Protein AF-A0A059LGY0-F1 (afdb_monomer)

Secondary structure (DSSP, 8-state):
-----------------------TT-TT--EEEEPPPTTT--HHHHHHSGGGEEE------HHHHHHHTT--TT-EETTTTEEEEEEEEE-GGGT-TTSTT--TT--SSS---EEEEEEE----SS---HHHHTT-GGGTT-HHHH-TT-SEEEE-HHHHHHHIIIII-GGG-

pLDDT: mean 79.3, std 21.06, range [26.73, 98.38]

Mean predicted aligned error: 10.21 Å

Radius of gyration: 19.56 Å; Cα contacts (8 Å, |Δi|>4): 256; chains: 1; bounding box: 70×34×47 Å

Nearest PDB structures (foldseek):
  2ar1-assembly1_A  TM=9.463E-01  e=4.261E-16  Leishmania major
  3eop-assembly2_B  TM=9.502E-01  e=4.353E-14  Homo sapiens
  3eop-assembly1_A  TM=9.522E-01  e=1.632E-13  Homo sapiens
  2g2x-assembly3_C  TM=9.251E-01  e=1.253E-13  Pseudomonas putida KT2440
  2eve-assembly1_A  TM=9.424E-01  e=3.377E-13  Pseudomonas syringae pv. tomato str. DC3000

Structure (mmCIF, N/CA/C/O backbone):
data_AF-A0A059LGY0-F1
#
_entry.id   AF-A0A059LGY0-F1
#
loop_
_atom_site.group_PDB
_atom_site.id
_atom_site.type_symbol
_atom_site.label_atom_id
_atom_site.label_alt_id
_atom_site.label_comp_id
_atom_site.label_asym_id
_atom_site.label_entity_id
_atom_site.label_seq_id
_atom_site.pdbx_PDB_ins_code
_atom_site.Cartn_x
_atom_site.Cartn_y
_atom_site.Cartn_z
_atom_site.occupancy
_atom_site.B_iso_or_equiv
_atom_site.auth_seq_id
_atom_site.auth_comp_id
_atom_site.auth_asym_id
_atom_site.auth_atom_id
_atom_site.pdbx_PDB_model_num
ATOM 1 N N . MET A 1 1 ? -51.626 -15.345 -10.019 1.00 36.72 1 MET A N 1
ATOM 2 C CA . MET A 1 1 ? -51.317 -15.705 -11.420 1.00 36.72 1 MET A CA 1
ATOM 3 C C . MET A 1 1 ? -50.540 -14.572 -12.075 1.00 36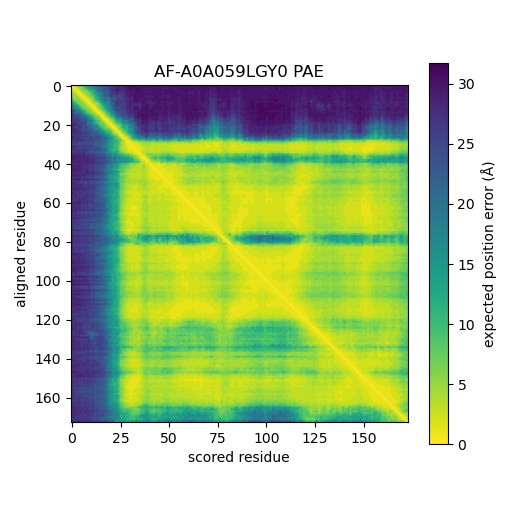.72 1 MET A C 1
ATOM 5 O O . MET A 1 1 ? -50.935 -13.429 -11.925 1.00 36.72 1 MET A O 1
ATOM 9 N N . ALA A 1 2 ? -49.439 -14.940 -12.734 1.00 37.28 2 ALA A N 1
ATOM 10 C CA . ALA A 1 2 ? -48.772 -14.325 -13.889 1.00 37.28 2 ALA A CA 1
ATOM 11 C C . ALA A 1 2 ? -48.796 -12.792 -14.113 1.00 37.28 2 ALA A C 1
ATOM 13 O O . ALA A 1 2 ? -49.781 -12.219 -14.560 1.00 37.28 2 ALA A O 1
ATOM 14 N N . SER A 1 3 ? -47.611 -12.190 -13.946 1.00 42.97 3 SER A N 1
ATOM 15 C CA . SER A 1 3 ? -46.767 -11.585 -15.001 1.00 42.97 3 SER A CA 1
ATOM 16 C C . SER A 1 3 ? -47.429 -11.019 -16.270 1.00 42.97 3 SER A C 1
ATOM 18 O O . SER A 1 3 ? -48.053 -11.758 -17.031 1.00 42.97 3 SER A O 1
ATOM 20 N N . LYS A 1 4 ? -47.061 -9.773 -16.615 1.00 36.88 4 LYS A N 1
ATOM 21 C CA . LYS A 1 4 ? -46.641 -9.411 -17.983 1.00 36.88 4 LYS A CA 1
ATOM 22 C C . LYS A 1 4 ? -45.678 -8.209 -17.994 1.00 36.88 4 LYS A C 1
ATOM 24 O O . LYS A 1 4 ? -45.924 -7.185 -17.372 1.00 36.88 4 LYS A O 1
ATOM 29 N N . LYS A 1 5 ? -44.563 -8.411 -18.708 1.00 40.50 5 LYS A N 1
ATOM 30 C CA . LYS A 1 5 ? -43.416 -7.522 -18.986 1.00 40.50 5 LYS A CA 1
ATOM 31 C C . LYS A 1 5 ? -43.764 -6.294 -19.843 1.00 40.50 5 LYS A C 1
ATOM 33 O O . LYS A 1 5 ? -44.642 -6.398 -20.693 1.00 40.50 5 LYS A O 1
ATOM 38 N N . ALA A 1 6 ? -42.903 -5.267 -19.751 1.00 33.69 6 ALA A N 1
ATOM 39 C CA . ALA A 1 6 ? -42.117 -4.591 -20.821 1.00 33.69 6 ALA A CA 1
ATOM 40 C C . ALA A 1 6 ? -41.927 -3.094 -20.446 1.00 33.69 6 ALA A C 1
ATOM 42 O O . ALA A 1 6 ? -42.795 -2.542 -19.792 1.00 33.69 6 ALA A O 1
ATOM 43 N N . LYS A 1 7 ? -40.857 -2.348 -20.753 1.00 31.55 7 LYS A N 1
ATOM 44 C CA . LYS A 1 7 ? -39.812 -2.393 -21.788 1.00 31.55 7 LYS A CA 1
ATOM 45 C C . LYS A 1 7 ? -38.501 -1.797 -21.239 1.00 31.55 7 LYS A C 1
ATOM 47 O O . LYS A 1 7 ? -38.527 -0.931 -20.373 1.00 31.55 7 LYS A O 1
ATOM 52 N N . ARG A 1 8 ? -37.373 -2.220 -21.820 1.00 39.19 8 ARG A N 1
ATOM 53 C CA . ARG A 1 8 ? -36.115 -1.458 -21.846 1.00 39.19 8 ARG A CA 1
ATOM 54 C C . ARG A 1 8 ? -36.294 -0.233 -22.748 1.00 39.19 8 ARG A C 1
ATOM 56 O O . ARG A 1 8 ? -36.712 -0.412 -23.889 1.00 39.19 8 ARG A O 1
ATOM 63 N N . THR A 1 9 ? -35.864 0.929 -22.272 1.00 27.14 9 THR A N 1
ATOM 64 C CA . THR A 1 9 ? -35.400 2.040 -23.110 1.00 27.14 9 THR A CA 1
ATOM 65 C C . THR A 1 9 ? -34.139 2.587 -22.455 1.00 27.14 9 THR A C 1
ATOM 67 O O . THR A 1 9 ? -34.152 2.914 -21.272 1.00 27.14 9 THR A O 1
ATOM 70 N N . ALA A 1 10 ? -33.044 2.596 -23.211 1.00 28.88 10 ALA A N 1
ATOM 71 C CA . ALA A 1 10 ? -31.817 3.282 -22.846 1.00 28.88 10 ALA A CA 1
ATOM 72 C C . ALA A 1 10 ? -32.015 4.786 -23.064 1.00 28.88 10 ALA A C 1
ATOM 74 O O . ALA A 1 10 ? -32.534 5.183 -24.107 1.00 28.88 10 ALA A O 1
ATOM 75 N N . ILE A 1 11 ? -31.588 5.590 -22.098 1.00 30.12 11 ILE A N 1
ATOM 76 C CA . ILE A 1 11 ? -31.254 6.994 -22.317 1.00 30.12 11 ILE A CA 1
ATOM 77 C C . ILE A 1 11 ? -29.750 7.065 -22.085 1.00 30.12 11 ILE A C 1
ATOM 79 O O . ILE A 1 11 ? -29.259 6.670 -21.028 1.00 30.12 11 ILE A O 1
ATOM 83 N N . VAL A 1 12 ? -29.038 7.428 -23.146 1.00 31.05 12 VAL A N 1
ATOM 84 C CA . VAL A 1 12 ? -27.631 7.808 -23.105 1.00 31.05 12 VAL A CA 1
ATOM 85 C C . VAL A 1 12 ? -27.639 9.270 -22.688 1.00 31.05 12 VAL A C 1
ATOM 87 O O . VAL A 1 12 ? -28.243 10.068 -23.395 1.00 31.05 12 VAL A O 1
ATOM 90 N N . ASP A 1 13 ? -27.001 9.596 -21.570 1.00 26.73 13 ASP A N 1
ATOM 91 C CA . ASP A 1 13 ? -26.549 10.957 -21.305 1.00 26.73 13 ASP A CA 1
ATOM 92 C C . ASP A 1 13 ? -25.046 10.893 -21.035 1.00 26.73 13 ASP A C 1
ATOM 94 O O . ASP A 1 13 ? -24.570 10.180 -20.145 1.00 26.73 13 ASP A O 1
ATOM 98 N N . GLU A 1 14 ? -24.320 11.567 -21.922 1.00 34.84 14 GLU A N 1
ATOM 99 C CA . GLU A 1 14 ? -22.899 11.856 -21.847 1.00 34.84 14 GLU A CA 1
ATOM 100 C C . GLU A 1 14 ? -22.628 12.855 -20.716 1.00 34.84 14 GLU A C 1
ATOM 102 O O . GLU A 1 14 ? -23.398 13.779 -20.481 1.00 34.84 14 GLU A O 1
ATOM 107 N N . ASP A 1 15 ? -21.483 12.659 -20.070 1.00 40.00 15 ASP A N 1
ATOM 108 C CA . ASP A 1 15 ? -20.745 13.655 -19.297 1.00 40.00 15 ASP A CA 1
ATOM 109 C C . ASP A 1 15 ? -21.465 14.304 -18.098 1.00 40.00 15 ASP A C 1
ATOM 111 O O . ASP A 1 15 ? -22.081 15.366 -18.166 1.00 40.00 15 ASP A O 1
ATOM 115 N N . SER A 1 16 ? -21.295 13.695 -16.923 1.00 30.91 16 SER A N 1
ATOM 116 C CA . SER A 1 16 ? -21.350 14.449 -15.674 1.00 30.91 16 SER A CA 1
ATOM 117 C C . SER A 1 16 ? -20.509 13.767 -14.606 1.00 30.91 16 SER A C 1
ATOM 119 O O . SER A 1 16 ? -20.836 12.704 -14.077 1.00 30.91 16 SER A O 1
ATOM 121 N N . SER A 1 17 ? -19.399 14.423 -14.292 1.00 38.53 17 SER A N 1
ATOM 122 C CA . SER A 1 17 ? -18.648 14.298 -13.055 1.00 38.53 17 SER A CA 1
ATOM 123 C C . SER A 1 17 ? -19.581 14.197 -11.843 1.00 38.53 17 SER A C 1
ATOM 125 O O . SER A 1 17 ? -20.135 15.193 -11.383 1.00 38.53 17 SER A O 1
ATOM 127 N N . THR A 1 18 ? -19.724 13.003 -11.281 1.00 28.12 18 THR A N 1
ATOM 128 C CA . THR A 1 18 ? -20.242 12.848 -9.921 1.00 28.12 18 THR A CA 1
ATOM 129 C C . THR A 1 18 ? -19.285 11.957 -9.156 1.00 28.12 18 THR A C 1
ATOM 131 O O . THR A 1 18 ? -19.244 10.739 -9.333 1.00 28.12 18 THR A O 1
ATOM 134 N N . VAL A 1 19 ? -18.477 12.596 -8.310 1.00 31.81 19 VAL A N 1
ATOM 135 C CA . VAL A 1 19 ? -17.830 11.929 -7.184 1.00 31.81 19 VAL A CA 1
ATOM 136 C C . VAL A 1 19 ? -18.977 11.331 -6.372 1.00 31.81 19 VAL A C 1
ATOM 138 O O . VAL A 1 19 ? -19.804 12.064 -5.841 1.00 31.81 19 VAL A O 1
ATOM 141 N N . LYS A 1 20 ? -19.121 10.004 -6.395 1.00 33.12 20 LYS A N 1
ATOM 142 C CA . LYS A 1 20 ? -20.161 9.334 -5.615 1.00 33.12 20 LYS A CA 1
ATOM 143 C C . LYS A 1 20 ? -19.793 9.464 -4.144 1.00 33.12 20 LYS A C 1
ATOM 145 O O . LYS A 1 20 ? -18.730 9.000 -3.743 1.00 33.12 20 LYS A O 1
ATOM 150 N N . ASP A 1 21 ? -20.679 10.071 -3.364 1.00 32.97 21 ASP A N 1
ATOM 151 C CA . ASP A 1 21 ? -20.606 10.049 -1.908 1.00 32.97 21 ASP A CA 1
ATOM 152 C C . ASP A 1 21 ? -20.680 8.594 -1.433 1.00 32.97 21 ASP A C 1
ATOM 154 O O . ASP A 1 21 ? -21.687 7.902 -1.624 1.00 32.97 21 ASP A O 1
ATOM 158 N N . PHE A 1 22 ? -19.591 8.102 -0.849 1.00 39.06 22 PHE A N 1
ATOM 159 C CA . PHE A 1 22 ? -19.528 6.748 -0.320 1.00 39.06 22 PHE A CA 1
ATOM 160 C C . PHE A 1 22 ? -19.919 6.764 1.154 1.00 39.06 22 PHE A C 1
ATOM 162 O O . PHE A 1 22 ? -19.177 7.276 1.985 1.00 39.06 22 PHE A O 1
ATOM 169 N N . LYS A 1 23 ? -21.083 6.186 1.467 1.00 34.53 23 LYS A N 1
ATOM 170 C CA . LYS A 1 23 ? -21.52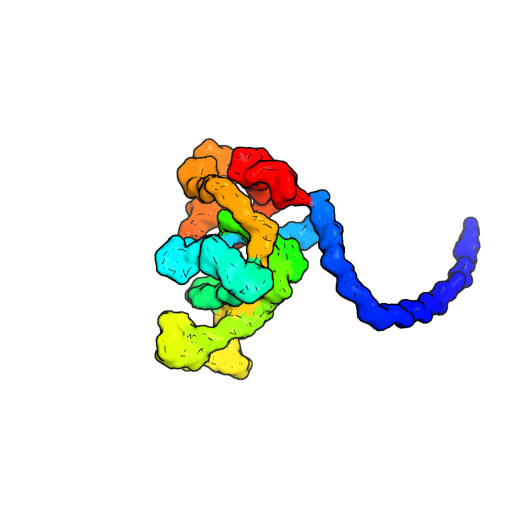8 5.964 2.846 1.00 34.53 23 LYS A CA 1
ATOM 171 C C . LYS A 1 23 ? -20.713 4.859 3.516 1.00 34.53 23 LYS A C 1
ATOM 173 O O . LYS A 1 23 ? -20.369 3.863 2.876 1.00 34.53 23 LYS A O 1
ATOM 178 N N . ALA A 1 24 ? -20.497 5.023 4.813 1.00 36.16 24 ALA A N 1
ATOM 179 C CA . ALA A 1 24 ? -19.984 3.997 5.698 1.00 36.16 24 ALA A CA 1
ATOM 180 C C . ALA A 1 24 ? -20.845 2.721 5.655 1.00 36.16 24 ALA A C 1
ATOM 182 O O . ALA A 1 24 ? -22.073 2.801 5.758 1.00 36.16 24 ALA A O 1
ATOM 183 N N . GLY A 1 25 ? -20.204 1.556 5.510 1.00 43.69 25 GLY A N 1
ATOM 184 C CA . GLY A 1 25 ? -20.863 0.242 5.521 1.00 43.69 25 GLY A CA 1
ATOM 185 C C . GLY A 1 25 ? -21.109 -0.420 4.157 1.00 43.69 25 GLY A C 1
ATOM 186 O O . GLY A 1 25 ? -21.975 -1.286 4.062 1.00 43.69 25 GLY A O 1
ATOM 187 N N . ASP A 1 26 ? -20.386 -0.048 3.095 1.00 53.16 26 ASP A N 1
ATOM 188 C CA . ASP A 1 26 ? -20.410 -0.823 1.844 1.00 53.16 26 ASP A CA 1
ATOM 189 C C . ASP A 1 26 ? -19.749 -2.195 2.074 1.00 53.16 26 ASP A C 1
ATOM 191 O O . ASP A 1 26 ? -18.524 -2.303 2.100 1.00 53.16 26 ASP A O 1
ATOM 195 N N . GLU A 1 27 ? -20.562 -3.243 2.244 1.00 52.88 27 GLU A N 1
ATOM 196 C CA . GLU A 1 27 ? -20.168 -4.641 2.521 1.00 52.88 27 GLU A CA 1
ATOM 197 C C . GLU A 1 27 ? -19.215 -5.264 1.471 1.00 52.88 27 GLU A C 1
ATOM 199 O O . GLU A 1 27 ? -18.829 -6.426 1.583 1.00 52.88 27 GLU A O 1
ATOM 204 N N . ARG A 1 28 ? -18.830 -4.516 0.428 1.00 68.62 28 ARG A N 1
ATOM 205 C CA . ARG A 1 28 ? -17.880 -4.928 -0.618 1.00 68.62 28 ARG A CA 1
ATOM 206 C C . ARG A 1 28 ? -16.518 -4.240 -0.560 1.00 68.62 28 ARG A C 1
ATOM 208 O O . ARG A 1 28 ? -15.666 -4.566 -1.385 1.00 68.62 28 ARG A O 1
ATOM 215 N N . ARG A 1 29 ? -16.309 -3.295 0.356 1.00 79.75 29 ARG A N 1
ATOM 216 C CA . ARG A 1 29 ? -15.056 -2.541 0.459 1.00 79.75 29 ARG A CA 1
ATOM 217 C C . ARG A 1 29 ? -14.007 -3.326 1.243 1.00 79.75 29 ARG A C 1
ATOM 219 O O . ARG A 1 29 ? -14.305 -3.872 2.302 1.00 79.75 29 ARG A O 1
ATOM 226 N N . GLN A 1 30 ? -12.784 -3.362 0.725 1.00 90.75 30 GLN A N 1
ATOM 227 C CA . GLN A 1 30 ? -11.639 -3.950 1.416 1.00 90.75 30 GLN A CA 1
ATOM 228 C C . GLN A 1 30 ? -10.774 -2.866 2.065 1.00 90.75 30 GLN A C 1
ATOM 230 O O . GLN A 1 30 ? -10.749 -1.709 1.630 1.00 90.75 30 GLN A O 1
ATOM 235 N N . TYR A 1 31 ? -10.063 -3.269 3.116 1.00 90.94 31 TYR A N 1
ATOM 236 C CA . TYR A 1 31 ? -9.215 -2.400 3.922 1.00 90.94 31 TYR A CA 1
ATOM 237 C C . TYR A 1 31 ? -7.790 -2.935 3.929 1.00 90.94 31 TYR A C 1
ATOM 239 O O . TYR A 1 31 ? -7.566 -4.147 4.018 1.00 90.94 31 TYR A O 1
ATOM 247 N N . PHE A 1 32 ? -6.821 -2.032 3.831 1.00 92.62 32 PHE A N 1
ATOM 248 C CA . PHE A 1 32 ? -5.418 -2.395 3.691 1.00 92.62 32 PHE A CA 1
ATOM 249 C C . PHE A 1 32 ? -4.520 -1.524 4.558 1.00 92.62 32 PHE A C 1
ATOM 251 O O . PHE A 1 32 ? -4.744 -0.331 4.691 1.00 92.62 32 PHE A O 1
ATOM 258 N N . LEU A 1 33 ? -3.456 -2.105 5.100 1.00 91.06 33 LEU A N 1
ATOM 259 C CA . LEU A 1 33 ? -2.374 -1.359 5.735 1.00 91.06 33 LEU A CA 1
ATOM 260 C C . LEU A 1 33 ? -1.165 -1.348 4.803 1.00 91.06 33 LEU A C 1
ATOM 262 O O . LEU A 1 33 ? -0.646 -2.411 4.443 1.00 91.06 33 LEU A O 1
ATOM 266 N N . MET A 1 34 ? -0.699 -0.155 4.446 1.00 89.75 34 MET A N 1
ATOM 267 C CA . MET A 1 34 ? 0.448 0.076 3.577 1.00 89.75 34 MET A CA 1
ATOM 268 C C . MET A 1 34 ? 1.520 0.848 4.348 1.00 89.75 34 MET A C 1
ATOM 270 O O . MET A 1 34 ? 1.326 1.966 4.806 1.00 89.75 34 MET A O 1
ATOM 274 N N . LYS A 1 35 ? 2.677 0.217 4.544 1.00 86.38 35 LYS A N 1
ATOM 275 C CA . LYS A 1 35 ? 3.782 0.789 5.318 1.00 86.38 35 LYS A CA 1
ATOM 276 C C . LYS A 1 35 ? 4.682 1.611 4.406 1.00 86.38 35 LYS A C 1
ATOM 278 O O . LYS A 1 35 ? 5.262 1.053 3.473 1.00 86.38 35 LYS A O 1
ATOM 283 N N . SER A 1 36 ? 4.841 2.893 4.713 1.00 77.25 36 SER A N 1
ATOM 284 C CA . SER A 1 36 ? 5.893 3.744 4.160 1.00 77.25 36 SER A CA 1
ATOM 285 C C . SER A 1 36 ? 7.018 3.930 5.182 1.00 77.25 36 SER A C 1
ATOM 287 O O . SER A 1 36 ? 6.796 3.930 6.395 1.00 77.25 36 SER A O 1
ATOM 289 N N . GLU A 1 37 ? 8.254 4.057 4.698 1.00 68.38 37 GLU A N 1
ATOM 290 C CA . GLU A 1 37 ? 9.364 4.494 5.543 1.00 68.38 37 GLU A CA 1
ATOM 291 C C . GLU A 1 37 ? 9.269 6.022 5.708 1.00 68.38 37 GLU A C 1
ATOM 293 O O . GLU A 1 37 ? 9.263 6.730 4.693 1.00 68.38 37 GLU A O 1
ATOM 298 N N . PRO A 1 38 ? 9.242 6.566 6.942 1.00 59.44 38 PRO A N 1
ATOM 299 C CA . PRO A 1 38 ? 9.035 7.999 7.185 1.00 59.44 38 PRO A CA 1
ATOM 300 C C . PRO A 1 38 ? 10.059 8.909 6.497 1.00 59.44 38 PRO A C 1
ATOM 302 O O . PRO A 1 38 ? 9.784 10.071 6.220 1.00 59.44 38 PRO A O 1
ATOM 305 N N . THR A 1 39 ? 11.258 8.388 6.233 1.00 61.72 39 THR A N 1
ATOM 306 C CA . THR A 1 39 ? 12.353 9.113 5.576 1.00 61.72 39 THR A CA 1
ATOM 307 C C . THR A 1 39 ? 12.269 9.101 4.052 1.00 61.72 39 THR A C 1
ATOM 309 O O . THR A 1 39 ? 13.005 9.843 3.409 1.00 61.72 39 THR A O 1
ATOM 312 N N . SER A 1 40 ? 11.414 8.256 3.470 1.00 69.31 40 SER A N 1
ATOM 313 C CA . SER A 1 40 ? 11.294 8.103 2.017 1.00 69.31 40 SER A CA 1
ATOM 314 C C . SER A 1 40 ? 10.157 8.951 1.455 1.00 69.31 40 SER A C 1
ATOM 316 O O . SER A 1 40 ? 10.360 9.679 0.487 1.00 69.31 40 SER A O 1
ATOM 318 N N . PHE A 1 41 ? 8.970 8.884 2.066 1.00 77.06 41 PHE A N 1
ATOM 319 C CA . PHE A 1 41 ? 7.801 9.629 1.606 1.00 77.06 41 PHE A CA 1
ATOM 320 C C . PHE A 1 41 ? 6.817 9.860 2.760 1.00 77.06 41 PHE A C 1
ATOM 322 O O . PHE A 1 41 ? 6.255 8.901 3.289 1.00 77.06 41 PHE A O 1
ATOM 329 N N . SER A 1 42 ? 6.645 11.119 3.179 1.00 81.94 42 SER A N 1
ATOM 330 C CA . SER A 1 42 ? 5.731 11.483 4.269 1.00 81.94 42 SER A CA 1
ATOM 331 C C . SER A 1 42 ? 4.337 11.853 3.756 1.00 81.94 42 SER A C 1
ATOM 333 O O . SER A 1 42 ? 4.127 12.065 2.561 1.00 81.94 42 SER A O 1
ATOM 335 N N . ILE A 1 43 ? 3.382 11.982 4.677 1.00 82.00 43 ILE A N 1
ATOM 336 C CA . ILE A 1 43 ? 2.022 12.422 4.350 1.00 82.00 43 ILE A CA 1
ATOM 337 C C . ILE A 1 43 ? 1.993 13.862 3.813 1.00 82.00 43 ILE A C 1
ATOM 339 O O . ILE A 1 43 ? 1.201 14.179 2.932 1.00 82.00 43 ILE A O 1
ATOM 343 N N . GLU A 1 44 ? 2.907 14.723 4.272 1.00 84.81 44 GLU A N 1
ATOM 344 C CA . GLU A 1 44 ? 3.095 16.079 3.739 1.00 84.81 44 GLU A CA 1
ATOM 345 C C . GLU A 1 44 ? 3.562 16.055 2.281 1.00 84.81 44 GLU A C 1
ATOM 347 O O . GLU A 1 44 ? 3.141 16.896 1.486 1.00 84.81 44 GLU A O 1
ATOM 352 N N . ASN A 1 45 ? 4.398 15.078 1.905 1.00 86.56 45 ASN A N 1
ATOM 353 C CA . ASN A 1 45 ? 4.786 14.909 0.507 1.00 86.56 45 ASN A CA 1
ATOM 354 C C . ASN A 1 45 ? 3.556 14.554 -0.336 1.00 86.56 45 ASN A C 1
ATOM 356 O O . ASN A 1 45 ? 3.330 15.207 -1.354 1.00 86.56 45 ASN A O 1
ATOM 360 N N . LEU A 1 46 ? 2.726 13.603 0.120 1.00 87.19 46 LEU A N 1
ATOM 361 C CA . LEU A 1 46 ? 1.487 13.232 -0.573 1.00 87.19 46 LEU A CA 1
ATOM 362 C C . LEU A 1 46 ? 0.532 14.421 -0.717 1.00 87.19 46 LEU A C 1
ATOM 364 O O . LEU A 1 46 ? -0.034 14.635 -1.786 1.00 87.19 46 LEU A O 1
ATOM 368 N N . GLU A 1 47 ? 0.370 15.218 0.339 1.00 88.62 47 GLU A N 1
ATOM 369 C CA . GLU A 1 47 ? -0.458 16.427 0.331 1.00 88.62 47 GLU A CA 1
ATOM 370 C C . GLU A 1 47 ? 0.033 17.461 -0.696 1.00 88.62 47 GLU A C 1
ATOM 372 O O . GLU A 1 47 ? -0.777 18.138 -1.331 1.00 88.62 47 GLU A O 1
ATOM 377 N N . SER A 1 48 ? 1.350 17.559 -0.897 1.00 91.31 48 SER A N 1
ATOM 378 C CA . SER A 1 48 ? 1.954 18.461 -1.883 1.00 91.31 48 SER A CA 1
ATOM 379 C C . SER A 1 48 ? 1.867 17.956 -3.331 1.00 91.31 48 SER A C 1
ATOM 381 O O . SER A 1 48 ? 2.042 18.743 -4.268 1.00 91.31 48 SER A O 1
ATOM 383 N N . CYS A 1 49 ? 1.583 16.664 -3.540 1.00 91.69 49 CYS A N 1
ATOM 384 C CA . CYS A 1 49 ? 1.451 16.087 -4.873 1.00 91.69 49 CYS A CA 1
ATOM 385 C C . CYS A 1 49 ? 0.244 16.663 -5.622 1.00 91.69 49 CYS A C 1
ATOM 387 O O . CYS A 1 49 ? -0.777 17.068 -5.057 1.00 91.69 49 CYS A O 1
ATOM 389 N N . LYS A 1 50 ? 0.325 16.648 -6.956 1.00 92.31 50 LYS A N 1
ATOM 390 C CA . LYS A 1 50 ? -0.797 17.053 -7.807 1.00 92.31 50 LYS A CA 1
ATOM 391 C C . LYS A 1 50 ? -2.014 16.177 -7.497 1.00 92.31 50 LYS A C 1
ATOM 393 O O . LYS A 1 50 ? -1.934 14.956 -7.548 1.00 92.31 50 LYS A O 1
ATOM 398 N N . ASN A 1 51 ? -3.154 16.810 -7.216 1.00 91.94 51 ASN A N 1
ATOM 399 C CA . ASN A 1 51 ? -4.390 16.137 -6.791 1.00 91.94 51 ASN A CA 1
ATOM 400 C C . ASN A 1 51 ? -4.238 15.279 -5.518 1.00 91.94 51 ASN A C 1
ATOM 402 O O . ASN A 1 51 ? -5.075 14.402 -5.288 1.00 91.94 51 ASN A O 1
ATOM 406 N N . GLN A 1 52 ? -3.190 15.518 -4.721 1.00 93.00 52 GLN A N 1
ATOM 407 C CA . GLN A 1 52 ? -2.845 14.757 -3.519 1.00 93.00 52 GLN A CA 1
ATOM 408 C C . GLN A 1 52 ? -2.758 13.245 -3.779 1.00 93.00 52 GLN A C 1
ATOM 410 O O . GLN A 1 52 ? -3.271 12.438 -3.006 1.00 93.00 52 GLN A O 1
ATOM 415 N N . THR A 1 53 ? -2.226 12.875 -4.947 1.00 93.56 53 THR A N 1
ATOM 416 C CA . THR A 1 53 ? -2.195 11.501 -5.462 1.00 93.56 53 THR A CA 1
ATOM 417 C C . THR A 1 53 ? -0.770 11.121 -5.841 1.00 93.56 53 THR A C 1
ATOM 419 O O . THR A 1 53 ? -0.109 11.907 -6.516 1.00 93.56 53 THR A O 1
ATOM 422 N N . GLU A 1 54 ? -0.333 9.919 -5.464 1.00 94.06 54 GLU A N 1
ATOM 423 C CA . GLU A 1 54 ? 0.998 9.388 -5.782 1.00 94.06 54 GLU A CA 1
ATOM 424 C C . GLU A 1 54 ? 0.940 7.872 -6.076 1.00 94.06 54 GLU A C 1
ATOM 426 O O . GLU A 1 54 ? 0.148 7.155 -5.449 1.00 94.06 54 GLU A O 1
ATOM 431 N N . PRO A 1 55 ? 1.768 7.350 -7.002 1.00 94.62 55 PRO A N 1
ATOM 432 C CA . 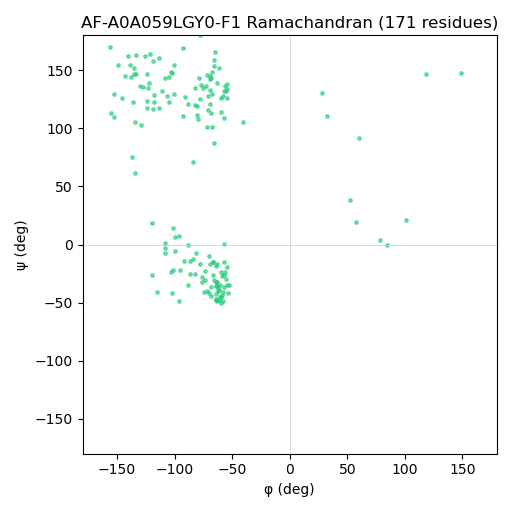PRO A 1 55 ? 1.951 5.913 -7.181 1.00 94.62 55 PRO A CA 1
ATOM 433 C C . PRO A 1 55 ? 2.660 5.259 -5.988 1.00 94.62 55 PRO A C 1
ATOM 435 O O . PRO A 1 55 ? 3.761 5.648 -5.598 1.00 94.62 55 PRO A O 1
ATOM 438 N N . TRP A 1 56 ? 2.092 4.174 -5.467 1.00 94.06 56 TRP A N 1
ATOM 439 C CA . TRP A 1 56 ? 2.710 3.348 -4.430 1.00 94.06 56 TRP A CA 1
ATOM 440 C C . TRP A 1 56 ? 3.683 2.324 -5.029 1.00 94.06 56 TRP A C 1
ATOM 442 O O . TRP A 1 56 ? 3.411 1.119 -5.094 1.00 94.06 56 TRP A O 1
ATOM 452 N N . ASN A 1 57 ? 4.812 2.822 -5.525 1.00 94.06 57 ASN A N 1
ATOM 453 C CA . ASN A 1 57 ? 5.850 2.021 -6.175 1.00 94.06 57 ASN A CA 1
ATOM 454 C C . ASN A 1 57 ? 6.749 1.256 -5.179 1.00 94.06 57 ASN A C 1
ATOM 456 O O . ASN A 1 57 ? 6.566 1.286 -3.961 1.00 94.06 57 ASN A O 1
ATOM 460 N N . GLY A 1 58 ? 7.720 0.502 -5.706 1.00 93.88 58 GLY A N 1
ATOM 461 C CA . GLY A 1 58 ? 8.819 -0.053 -4.906 1.00 93.88 58 GLY A CA 1
ATOM 462 C C . GLY A 1 58 ? 8.479 -1.300 -4.083 1.00 93.88 58 GLY A C 1
ATOM 463 O O . GLY A 1 58 ? 9.334 -1.839 -3.377 1.00 93.88 58 GLY A O 1
ATOM 464 N N . VAL A 1 59 ? 7.263 -1.842 -4.198 1.00 94.94 59 VAL A N 1
ATOM 465 C CA . VAL A 1 59 ? 6.903 -3.112 -3.551 1.00 94.94 59 VAL A CA 1
ATOM 466 C C . VAL A 1 59 ? 7.661 -4.267 -4.211 1.00 94.94 59 VAL A C 1
ATOM 468 O O . VAL A 1 59 ? 7.435 -4.599 -5.375 1.00 94.94 59 VAL A O 1
ATOM 471 N N . ARG A 1 60 ? 8.572 -4.901 -3.459 1.00 95.88 60 ARG A N 1
ATOM 472 C CA . ARG A 1 60 ? 9.420 -6.026 -3.919 1.00 95.88 60 ARG A CA 1
ATOM 473 C C . ARG A 1 60 ? 9.219 -7.322 -3.128 1.00 95.88 60 ARG A C 1
ATOM 475 O O . ARG A 1 60 ? 10.041 -8.236 -3.163 1.00 95.88 60 ARG A O 1
ATOM 482 N N . ASN A 1 61 ? 8.097 -7.426 -2.420 1.00 95.81 61 ASN A N 1
ATOM 483 C CA . ASN A 1 61 ? 7.662 -8.649 -1.755 1.00 95.81 61 ASN A CA 1
ATOM 484 C C . ASN A 1 61 ? 6.485 -9.265 -2.526 1.00 95.81 61 ASN A C 1
ATOM 486 O O . ASN A 1 61 ? 5.490 -8.595 -2.787 1.00 95.81 61 ASN A O 1
ATOM 490 N N . TYR A 1 62 ? 6.588 -10.549 -2.872 1.00 96.19 62 TYR A N 1
ATOM 491 C CA . TYR A 1 62 ? 5.568 -11.253 -3.652 1.00 96.19 62 TYR A CA 1
ATOM 492 C C . TYR A 1 62 ? 4.194 -11.317 -2.979 1.00 96.19 62 TYR A C 1
ATOM 494 O O . TYR A 1 62 ? 3.185 -11.163 -3.660 1.00 96.19 62 TYR A O 1
ATOM 502 N N . ALA A 1 63 ? 4.139 -11.523 -1.662 1.00 95.88 63 ALA A N 1
ATOM 503 C CA . ALA A 1 63 ? 2.877 -11.543 -0.931 1.00 95.88 63 ALA A CA 1
ATOM 504 C C . ALA A 1 63 ? 2.240 -10.145 -0.900 1.00 95.88 63 ALA A C 1
ATOM 506 O O . ALA A 1 63 ? 1.059 -10.016 -1.208 1.00 95.88 63 ALA A O 1
ATOM 507 N N . ALA A 1 64 ? 3.038 -9.102 -0.640 1.00 95.81 64 ALA A N 1
ATOM 508 C CA . ALA A 1 64 ? 2.570 -7.713 -0.651 1.00 95.81 64 ALA A CA 1
ATOM 509 C C . ALA A 1 64 ? 2.035 -7.315 -2.034 1.00 95.81 64 ALA A C 1
ATOM 511 O O . ALA A 1 64 ? 0.947 -6.760 -2.146 1.00 95.81 64 ALA A O 1
ATOM 512 N N . ARG A 1 65 ? 2.766 -7.673 -3.097 1.00 96.56 65 ARG A N 1
ATOM 513 C CA . ARG A 1 65 ? 2.340 -7.477 -4.486 1.00 96.56 65 ARG A CA 1
ATOM 514 C C . ARG A 1 65 ? 1.014 -8.179 -4.767 1.00 96.56 65 ARG A C 1
ATOM 516 O O . ARG A 1 65 ? 0.122 -7.574 -5.343 1.00 96.56 65 ARG A O 1
ATOM 523 N N . ASN A 1 66 ? 0.881 -9.447 -4.378 1.00 97.06 66 ASN A N 1
ATOM 524 C CA . ASN A 1 66 ? -0.344 -10.203 -4.631 1.00 97.06 66 ASN A CA 1
ATOM 525 C C . ASN A 1 66 ? -1.547 -9.568 -3.924 1.00 97.06 66 ASN A C 1
ATOM 527 O O . ASN A 1 66 ? -2.608 -9.489 -4.529 1.00 97.06 66 ASN A O 1
ATOM 531 N N . ILE A 1 67 ? -1.376 -9.078 -2.690 1.00 95.94 67 ILE A N 1
ATOM 532 C CA . ILE A 1 67 ? -2.416 -8.329 -1.966 1.00 95.94 67 ILE A CA 1
ATOM 533 C C . ILE A 1 67 ? -2.746 -7.033 -2.709 1.00 95.94 67 ILE A C 1
ATOM 535 O O . ILE A 1 67 ? -3.911 -6.769 -2.989 1.00 95.94 67 ILE A O 1
ATOM 539 N N . MET A 1 68 ? -1.735 -6.261 -3.104 1.00 95.06 68 MET A N 1
ATOM 540 C CA . MET A 1 68 ? -1.922 -5.019 -3.853 1.00 95.06 68 MET A CA 1
ATOM 541 C C . MET A 1 68 ? -2.697 -5.232 -5.164 1.00 95.06 68 MET A C 1
ATOM 543 O O . MET A 1 68 ? -3.551 -4.427 -5.514 1.00 95.06 68 MET A O 1
ATOM 547 N N . GLN A 1 69 ? -2.483 -6.352 -5.860 1.00 96.25 69 GLN A N 1
ATOM 548 C CA . GLN A 1 69 ? -3.237 -6.702 -7.071 1.00 96.25 69 GLN A CA 1
ATOM 549 C C . GLN A 1 69 ? -4.728 -6.995 -6.827 1.00 96.25 69 GLN A C 1
ATOM 551 O O . GLN A 1 69 ? -5.506 -7.013 -7.782 1.00 96.25 69 GLN A O 1
ATOM 556 N N . THR A 1 70 ? -5.142 -7.219 -5.577 1.00 95.88 70 THR A N 1
ATOM 557 C CA . THR A 1 70 ? -6.559 -7.402 -5.220 1.00 95.88 70 THR A CA 1
ATOM 558 C C . THR A 1 70 ? -7.297 -6.093 -4.952 1.00 95.88 70 THR A C 1
ATOM 560 O O . THR A 1 70 ? -8.528 -6.105 -4.942 1.00 95.88 70 THR A O 1
ATOM 563 N N . MET A 1 71 ? -6.571 -4.985 -4.773 1.00 95.19 71 MET A N 1
ATOM 564 C CA . MET A 1 71 ? -7.139 -3.674 -4.461 1.00 95.19 71 MET A CA 1
ATOM 565 C C . MET A 1 71 ? -8.033 -3.161 -5.592 1.00 95.19 71 MET A C 1
ATOM 567 O O . MET A 1 71 ? -7.703 -3.285 -6.778 1.00 95.19 71 MET A O 1
ATOM 571 N N . LYS A 1 72 ? -9.157 -2.556 -5.212 1.00 94.69 72 LYS A N 1
ATOM 572 C CA . LYS A 1 72 ? -10.159 -1.969 -6.102 1.00 94.69 72 LYS A CA 1
ATOM 573 C C . LYS A 1 72 ? -10.327 -0.481 -5.863 1.00 94.69 72 LYS A C 1
ATOM 575 O O . LYS A 1 72 ? -9.994 0.045 -4.804 1.00 94.69 72 LYS A O 1
ATOM 580 N N . LEU A 1 73 ? -10.842 0.209 -6.881 1.00 93.00 73 LEU A N 1
ATOM 581 C CA . LEU A 1 73 ? -11.137 1.637 -6.783 1.00 93.00 73 LEU A CA 1
ATOM 582 C C . LEU A 1 73 ? -12.051 1.919 -5.584 1.00 93.00 73 LEU A C 1
ATOM 584 O O . LEU A 1 73 ? -13.136 1.349 -5.471 1.00 93.00 73 LEU A O 1
ATOM 588 N N . GLY A 1 74 ? -11.620 2.837 -4.721 1.00 87.94 74 GLY A N 1
ATOM 589 C CA . GLY A 1 74 ? -12.347 3.232 -3.516 1.00 87.94 74 GLY A CA 1
ATOM 590 C C . GLY A 1 74 ? -12.114 2.346 -2.288 1.00 87.94 74 GLY A C 1
ATOM 591 O O . GLY A 1 74 ? -12.678 2.664 -1.238 1.00 87.94 74 GLY A O 1
ATOM 592 N N . ASP A 1 75 ? -11.297 1.291 -2.381 1.00 89.62 75 ASP A N 1
ATOM 593 C CA . ASP A 1 75 ? -10.769 0.607 -1.194 1.00 89.62 75 ASP A CA 1
ATOM 594 C C . ASP A 1 75 ? -9.926 1.575 -0.353 1.00 89.62 75 ASP A C 1
ATOM 596 O O . ASP A 1 75 ? -9.368 2.553 -0.871 1.00 89.62 75 ASP A O 1
ATOM 600 N N . LYS A 1 76 ? -9.875 1.327 0.960 1.00 84.75 76 LYS A N 1
ATOM 601 C CA . LYS A 1 76 ? -9.255 2.240 1.929 1.00 84.75 76 LYS A CA 1
ATOM 602 C C . LYS A 1 76 ? -7.946 1.690 2.464 1.00 84.75 76 LYS A C 1
ATOM 604 O O . LYS A 1 76 ? -7.807 0.491 2.710 1.00 84.75 76 LYS A O 1
ATOM 609 N N . GLU A 1 77 ? -7.015 2.606 2.665 1.00 82.00 77 GLU A N 1
ATOM 610 C CA . GLU A 1 77 ? -5.743 2.359 3.327 1.00 82.00 77 GLU A CA 1
ATOM 611 C C . GLU A 1 77 ? -5.799 2.918 4.761 1.00 82.00 77 GLU A C 1
ATOM 613 O O . GLU A 1 77 ? -6.557 3.852 5.030 1.00 82.00 77 GLU A O 1
ATOM 618 N N . THR A 1 78 ? -5.083 2.289 5.697 1.00 68.94 78 THR A N 1
ATOM 619 C CA . THR A 1 78 ? -5.235 2.535 7.138 1.00 68.94 78 THR A CA 1
ATOM 620 C C . THR A 1 78 ? -4.184 3.421 7.798 1.00 68.94 78 THR A C 1
ATOM 622 O O . THR A 1 78 ? -4.437 3.929 8.888 1.00 68.94 78 THR A O 1
ATOM 625 N N . SER A 1 79 ? -2.996 3.560 7.208 1.00 61.22 79 SER A N 1
ATOM 626 C CA . SER A 1 79 ? -1.886 4.314 7.797 1.00 61.22 79 SER A CA 1
ATOM 627 C C . SER A 1 79 ? -2.188 5.810 7.836 1.00 61.22 79 SER A C 1
ATOM 629 O O . SER A 1 79 ? -1.892 6.476 8.827 1.00 61.22 79 SER A O 1
ATOM 631 N N . ASN A 1 80 ? -2.869 6.290 6.802 1.00 64.19 80 ASN A N 1
ATOM 632 C CA . ASN A 1 80 ? -3.591 7.549 6.742 1.00 64.19 80 ASN A CA 1
ATOM 633 C C . ASN A 1 80 ? -4.903 7.257 6.013 1.00 64.19 80 ASN A C 1
ATOM 635 O O . ASN A 1 80 ? -4.947 6.302 5.241 1.00 64.19 80 ASN A O 1
ATOM 639 N N . PRO A 1 81 ? -5.986 8.022 6.226 1.00 69.69 81 PRO A N 1
ATOM 640 C CA . PRO A 1 81 ? -7.189 7.852 5.427 1.00 69.69 81 PRO A CA 1
ATOM 641 C C . PRO A 1 81 ? -6.857 8.255 3.985 1.00 69.69 81 PRO A C 1
ATOM 643 O O . PRO A 1 81 ? -7.007 9.400 3.569 1.00 69.69 81 PRO A O 1
ATOM 646 N N . GLU A 1 82 ? -6.359 7.287 3.231 1.00 82.69 82 GLU A N 1
ATOM 647 C CA . GLU A 1 82 ? -6.060 7.316 1.815 1.00 82.69 82 GLU A CA 1
ATOM 648 C C . GLU A 1 82 ? -7.023 6.354 1.116 1.00 82.69 82 GLU A C 1
ATOM 650 O O . GLU A 1 82 ? -7.668 5.488 1.723 1.00 82.69 82 GLU A O 1
ATOM 655 N N . GLN A 1 83 ? -7.174 6.531 -0.189 1.00 89.50 83 GLN A N 1
ATOM 656 C CA . GLN A 1 83 ? -8.009 5.659 -1.002 1.00 89.50 83 GLN A CA 1
ATOM 657 C C . GLN A 1 83 ? -7.313 5.277 -2.293 1.00 89.50 83 GLN A C 1
ATOM 659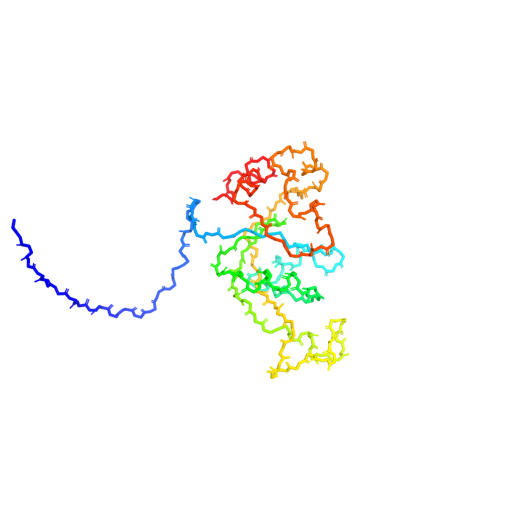 O O . GLN A 1 83 ? -6.608 6.087 -2.900 1.00 89.50 83 GLN A O 1
ATOM 664 N N . ILE A 1 84 ? -7.590 4.063 -2.750 1.00 93.50 84 ILE A N 1
ATOM 665 C CA . ILE A 1 84 ? -7.119 3.584 -4.042 1.00 93.50 84 ILE A CA 1
ATOM 666 C C . ILE A 1 84 ? -7.885 4.315 -5.147 1.00 93.50 84 ILE A C 1
ATOM 668 O O . ILE A 1 84 ? -9.105 4.171 -5.278 1.00 93.50 84 ILE A O 1
ATOM 672 N N . VAL A 1 85 ? -7.169 5.098 -5.954 1.00 94.31 85 VAL A N 1
ATOM 673 C CA . VAL A 1 85 ? -7.722 5.838 -7.106 1.00 94.31 85 VAL A CA 1
ATOM 674 C C . VAL A 1 85 ? -7.299 5.255 -8.451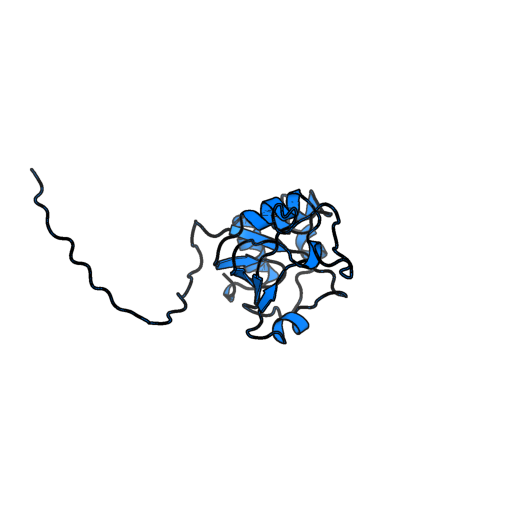 1.00 94.31 85 VAL A C 1
ATOM 676 O O . VAL A 1 85 ? -7.852 5.639 -9.482 1.00 94.31 85 VAL A O 1
ATOM 679 N N . LYS A 1 86 ? -6.382 4.281 -8.445 1.00 96.06 86 LYS A N 1
ATOM 680 C CA . LYS A 1 86 ? -6.038 3.457 -9.607 1.00 96.06 86 LYS A CA 1
ATOM 681 C C . LYS A 1 86 ? -5.694 2.037 -9.167 1.00 96.06 86 LYS A C 1
ATOM 683 O O . LYS A 1 86 ? -4.839 1.852 -8.305 1.00 96.06 86 LYS A O 1
ATOM 688 N N . GLU A 1 87 ? -6.366 1.050 -9.764 1.00 97.25 87 GLU A N 1
ATOM 689 C CA . GLU A 1 87 ? -6.082 -0.375 -9.526 1.00 97.25 87 GLU A CA 1
ATOM 690 C C . GLU A 1 87 ? -4.685 -0.762 -10.017 1.00 97.25 87 GLU A C 1
ATOM 692 O O . GLU A 1 87 ? -4.062 -0.030 -10.785 1.00 97.25 87 GLU A O 1
ATOM 697 N N . ALA A 1 88 ? -4.212 -1.936 -9.596 1.00 97.56 88 ALA A N 1
ATOM 698 C CA . ALA A 1 88 ? -2.840 -2.360 -9.815 1.00 97.56 88 ALA A CA 1
ATOM 699 C C . ALA A 1 88 ? -2.422 -2.370 -11.295 1.00 97.56 88 ALA A C 1
ATOM 701 O O . ALA A 1 88 ? -3.082 -2.958 -12.154 1.00 97.56 88 ALA A O 1
ATOM 702 N N . TYR A 1 89 ? -1.262 -1.783 -11.570 1.00 98.31 89 TYR A N 1
ATOM 703 C CA . TYR A 1 89 ? -0.633 -1.722 -12.887 1.00 98.31 89 TYR A CA 1
ATOM 704 C C . TYR A 1 89 ? 0.888 -1.912 -12.759 1.00 98.31 89 TYR A C 1
ATOM 706 O O . TYR A 1 89 ? 1.407 -1.824 -11.646 1.00 98.31 89 TYR A O 1
ATOM 714 N N . PRO A 1 90 ? 1.612 -2.248 -13.845 1.00 98.31 90 PRO A N 1
ATOM 715 C CA . PRO A 1 90 ? 3.050 -2.504 -13.773 1.00 98.31 90 PRO A CA 1
ATOM 716 C C . PRO A 1 90 ? 3.831 -1.345 -13.147 1.00 98.31 90 PRO A C 1
ATOM 718 O O . PRO A 1 90 ? 3.620 -0.190 -13.509 1.00 98.31 90 PRO A O 1
ATOM 721 N N . ASP A 1 91 ? 4.740 -1.677 -12.231 1.00 98.06 91 ASP A N 1
ATOM 722 C CA . ASP A 1 91 ? 5.647 -0.716 -11.601 1.00 98.06 91 ASP A CA 1
ATOM 723 C C . ASP A 1 91 ? 6.821 -0.420 -12.547 1.00 98.06 91 ASP A C 1
ATOM 725 O O . ASP A 1 91 ? 7.694 -1.267 -12.763 1.00 98.06 91 ASP A O 1
ATOM 729 N N . ASP A 1 92 ? 6.828 0.778 -13.127 1.00 97.25 92 ASP A N 1
ATOM 730 C CA . ASP A 1 92 ? 7.825 1.221 -14.103 1.00 97.25 92 ASP A CA 1
ATOM 731 C C . ASP A 1 92 ? 9.229 1.378 -13.501 1.00 97.25 92 ASP A C 1
ATOM 733 O O . ASP A 1 92 ? 10.231 1.147 -14.186 1.00 97.25 92 ASP A O 1
ATOM 737 N N . THR A 1 93 ? 9.321 1.635 -12.195 1.00 96.88 93 THR A N 1
ATOM 738 C CA . THR A 1 93 ? 10.586 1.712 -11.456 1.00 96.88 93 THR A CA 1
ATOM 739 C C . THR A 1 93 ? 11.338 0.381 -11.446 1.00 96.88 93 THR A C 1
ATOM 741 O O . THR A 1 93 ? 12.534 0.356 -11.156 1.00 96.88 93 THR A O 1
ATOM 744 N N . ALA A 1 94 ? 10.670 -0.736 -11.764 1.00 97.69 94 ALA A N 1
ATOM 745 C CA . ALA A 1 94 ? 11.311 -2.035 -11.930 1.00 97.69 94 ALA A CA 1
ATOM 746 C C . ALA A 1 94 ? 12.111 -2.153 -13.235 1.00 97.69 94 ALA A C 1
ATOM 748 O O . ALA A 1 94 ? 13.006 -2.995 -13.307 1.00 97.69 94 ALA A O 1
ATOM 749 N N . PHE A 1 95 ? 11.800 -1.344 -14.252 1.00 97.56 95 PHE A N 1
ATOM 750 C CA . PHE A 1 95 ? 12.444 -1.394 -15.569 1.00 97.56 95 PHE A CA 1
ATOM 751 C C . PHE A 1 95 ? 13.599 -0.398 -15.704 1.00 97.56 95 PHE A C 1
ATOM 753 O O . PHE A 1 95 ? 14.477 -0.583 -16.546 1.00 97.56 95 PHE A O 1
ATOM 760 N N . ASP A 1 96 ? 13.622 0.651 -14.880 1.00 96.62 96 ASP A N 1
ATOM 761 C CA . ASP A 1 96 ? 14.682 1.655 -14.909 1.00 96.62 96 ASP A CA 1
ATOM 762 C C . ASP A 1 96 ? 15.929 1.183 -14.155 1.00 96.62 96 ASP A C 1
ATOM 764 O O . ASP A 1 96 ? 15.944 1.121 -12.930 1.00 96.62 96 ASP A O 1
ATOM 768 N N . SER A 1 97 ? 17.016 0.934 -14.889 1.00 96.62 97 SER A N 1
ATOM 769 C CA . SER A 1 97 ? 18.333 0.569 -14.341 1.00 96.62 97 SER A CA 1
ATOM 770 C C . SER A 1 97 ? 18.919 1.544 -13.306 1.00 96.62 97 SER A C 1
ATOM 772 O O . SER A 1 97 ? 19.831 1.164 -12.573 1.00 96.62 97 SER A O 1
ATOM 774 N N . LYS A 1 98 ? 18.439 2.793 -13.249 1.00 96.56 98 LYS A N 1
ATOM 775 C CA . LYS A 1 98 ? 18.877 3.807 -12.275 1.00 96.56 98 LYS A CA 1
ATOM 776 C C . LYS A 1 98 ? 18.025 3.834 -11.008 1.00 96.56 98 LYS A C 1
ATOM 778 O O . LYS A 1 98 ? 18.433 4.445 -10.021 1.00 96.56 98 LYS A O 1
ATOM 783 N N . SER A 1 99 ? 16.859 3.198 -11.032 1.00 94.81 99 SER A N 1
ATOM 784 C CA . SER A 1 99 ? 15.969 3.104 -9.883 1.00 94.81 99 SER A CA 1
ATOM 785 C C . SER A 1 99 ? 16.573 2.214 -8.799 1.00 94.81 99 SER A C 1
ATOM 787 O O . SER A 1 99 ? 17.134 1.154 -9.080 1.00 94.81 99 SER A O 1
ATOM 789 N N . HIS A 1 100 ? 16.374 2.590 -7.532 1.00 93.31 100 HIS A N 1
ATOM 790 C CA . HIS A 1 100 ? 16.692 1.718 -6.397 1.00 93.31 100 HIS A CA 1
ATOM 791 C C . HIS A 1 100 ? 15.907 0.394 -6.440 1.00 93.31 100 HIS A C 1
ATOM 793 O O . HIS A 1 100 ? 16.343 -0.615 -5.889 1.00 93.31 100 HIS A O 1
ATOM 799 N N . TYR A 1 101 ? 14.763 0.389 -7.126 1.00 95.19 101 TYR A N 1
ATOM 800 C CA . TYR A 1 101 ? 13.861 -0.749 -7.220 1.00 95.19 101 TYR A CA 1
ATOM 801 C C . TYR A 1 101 ? 13.975 -1.527 -8.538 1.00 95.19 101 TYR A C 1
ATOM 803 O O . TYR A 1 101 ? 13.083 -2.331 -8.842 1.00 95.19 101 TYR A O 1
ATOM 811 N N . PHE A 1 102 ? 15.042 -1.301 -9.311 1.00 97.44 102 PHE A N 1
ATOM 812 C CA . PHE A 1 102 ? 15.311 -2.014 -10.556 1.00 97.44 102 PHE A CA 1
ATOM 813 C C . PHE A 1 102 ? 15.324 -3.535 -10.360 1.00 97.44 102 PHE A C 1
ATOM 815 O O . PHE A 1 102 ? 15.911 -4.059 -9.410 1.00 97.44 102 PHE A O 1
ATOM 822 N N . ASP A 1 103 ? 14.727 -4.264 -11.300 1.00 97.69 103 ASP A N 1
ATOM 823 C CA . ASP A 1 103 ? 14.792 -5.718 -11.365 1.00 97.69 103 ASP A CA 1
ATOM 824 C C . ASP A 1 103 ? 15.077 -6.155 -12.801 1.00 97.69 103 ASP A C 1
ATOM 826 O O . ASP A 1 103 ? 14.183 -6.178 -13.642 1.00 97.69 103 ASP A O 1
ATOM 830 N N . ALA A 1 104 ? 16.312 -6.591 -13.061 1.00 97.44 104 ALA A N 1
ATOM 831 C CA . ALA A 1 104 ? 16.766 -7.042 -14.380 1.00 97.44 104 ALA A CA 1
ATOM 832 C C . ALA A 1 104 ? 15.947 -8.199 -14.988 1.00 97.44 104 ALA A C 1
ATOM 834 O O . ALA A 1 104 ? 16.091 -8.495 -16.172 1.00 97.44 104 ALA A O 1
ATOM 835 N N . LYS A 1 105 ? 15.120 -8.893 -14.196 1.00 97.81 105 LYS A N 1
ATOM 836 C CA . LYS A 1 105 ? 14.232 -9.965 -14.672 1.00 97.81 105 LYS A CA 1
ATOM 837 C C . LYS A 1 105 ? 12.788 -9.498 -14.884 1.00 97.81 105 LYS A C 1
ATOM 839 O O . LYS A 1 105 ? 11.966 -10.301 -15.316 1.00 97.81 105 LYS A O 1
ATOM 844 N N . SER A 1 106 ? 12.453 -8.260 -14.528 1.00 97.62 106 SER A N 1
ATOM 845 C CA . SER A 1 106 ? 11.156 -7.646 -14.807 1.00 97.62 106 SER A CA 1
ATOM 846 C C . SER A 1 106 ? 11.241 -6.918 -16.144 1.00 97.62 106 SER A C 1
ATOM 848 O O . SER A 1 106 ? 12.137 -6.108 -16.355 1.00 97.62 106 SER A O 1
ATOM 850 N N . THR A 1 107 ? 10.322 -7.215 -17.057 1.00 97.00 107 THR A N 1
ATOM 851 C CA . THR A 1 107 ? 10.277 -6.603 -18.399 1.00 97.00 107 THR A CA 1
ATOM 852 C C . THR A 1 107 ? 8.904 -5.997 -18.641 1.00 97.00 107 THR A C 1
ATOM 854 O O . THR A 1 107 ? 7.956 -6.348 -17.938 1.00 97.00 107 THR A O 1
ATOM 857 N N . VAL A 1 108 ? 8.779 -5.108 -19.627 1.00 95.25 108 VAL A N 1
ATOM 858 C CA . VAL A 1 108 ? 7.487 -4.491 -19.969 1.00 95.25 108 VAL A CA 1
ATOM 859 C C . VAL A 1 108 ? 6.483 -5.558 -20.421 1.00 95.25 108 VAL A C 1
ATOM 861 O O . VAL A 1 108 ? 5.311 -5.501 -20.062 1.00 95.25 108 VAL A O 1
ATOM 864 N N . GLU A 1 109 ? 6.952 -6.574 -21.147 1.00 97.06 109 GLU A N 1
ATOM 865 C CA . GLU A 1 109 ? 6.147 -7.691 -21.647 1.00 97.06 109 GLU A CA 1
ATOM 866 C C . GLU A 1 109 ? 5.803 -8.708 -20.549 1.00 97.06 109 GLU A C 1
ATOM 868 O O . GLU A 1 109 ? 4.781 -9.389 -20.630 1.00 97.06 109 GLU A O 1
ATOM 873 N N . ASN A 1 110 ? 6.650 -8.826 -19.523 1.00 96.94 110 ASN A N 1
ATOM 874 C CA . ASN A 1 110 ? 6.454 -9.724 -18.388 1.00 96.94 110 ASN A CA 1
ATOM 875 C C . ASN A 1 110 ? 6.800 -9.015 -17.063 1.00 96.94 110 ASN A C 1
ATOM 877 O O . ASN A 1 110 ? 7.872 -9.256 -16.483 1.00 96.94 110 ASN A O 1
ATOM 881 N N . PRO A 1 111 ? 5.919 -8.113 -16.590 1.00 97.69 111 PRO A N 1
ATOM 882 C CA . PRO A 1 111 ? 6.151 -7.338 -15.382 1.00 97.69 111 PRO A CA 1
ATOM 883 C C . PRO A 1 111 ? 6.046 -8.226 -14.143 1.00 97.69 111 PRO A C 1
ATOM 885 O O . PRO A 1 111 ? 5.050 -8.916 -13.919 1.00 97.69 111 PRO A O 1
ATOM 888 N N . ARG A 1 112 ? 7.074 -8.193 -13.291 1.00 98.19 112 ARG A N 1
ATOM 889 C CA . ARG A 1 112 ? 7.071 -8.930 -12.015 1.00 98.19 112 ARG A CA 1
ATOM 890 C C . ARG A 1 112 ? 6.417 -8.139 -10.889 1.00 98.19 112 ARG A C 1
ATOM 892 O O . ARG A 1 112 ? 5.935 -8.760 -9.939 1.00 98.19 112 ARG A O 1
ATOM 899 N N . TRP A 1 113 ? 6.407 -6.812 -10.995 1.00 98.38 113 TRP A N 1
ATOM 900 C CA . TRP A 1 113 ? 6.032 -5.882 -9.933 1.00 98.38 113 TRP A CA 1
ATOM 901 C C . TRP A 1 113 ? 4.917 -4.950 -10.382 1.00 98.38 113 TRP A C 1
ATOM 903 O O . TRP A 1 113 ? 4.817 -4.603 -11.557 1.00 98.38 113 TRP A O 1
ATOM 913 N N . PHE A 1 114 ? 4.069 -4.593 -9.426 1.00 98.12 114 PHE A N 1
ATOM 914 C CA . PHE A 1 114 ? 2.868 -3.804 -9.641 1.00 98.12 114 PHE A CA 1
ATOM 915 C C . PHE A 1 114 ? 2.781 -2.734 -8.558 1.00 98.12 114 PHE A C 1
ATOM 917 O O . PHE A 1 114 ? 3.272 -2.951 -7.449 1.00 98.12 114 PHE A O 1
ATOM 924 N N . MET A 1 115 ? 2.146 -1.622 -8.903 1.00 97.19 115 MET A N 1
ATOM 925 C CA . MET A 1 115 ? 1.831 -0.497 -8.031 1.00 97.19 115 MET A CA 1
ATOM 926 C C . MET A 1 115 ? 0.374 -0.068 -8.223 1.00 97.19 115 MET A C 1
ATOM 928 O O . MET A 1 115 ? -0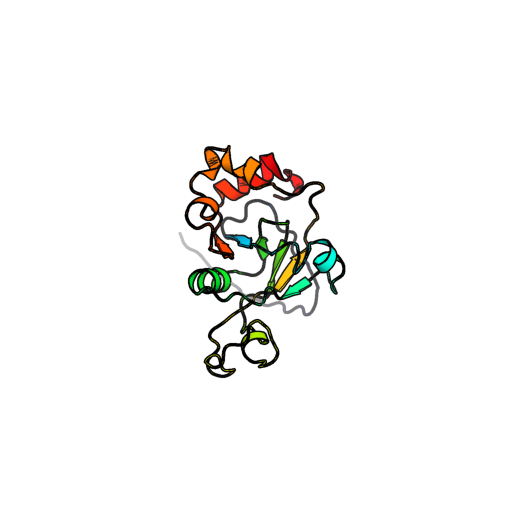.261 -0.436 -9.211 1.00 97.19 115 MET A O 1
ATOM 932 N N . VAL A 1 116 ? -0.153 0.694 -7.273 1.00 97.12 116 VAL A N 1
ATOM 933 C CA . VAL A 1 116 ? -1.476 1.344 -7.306 1.00 97.12 116 VAL A CA 1
ATOM 934 C C . VAL A 1 116 ? -1.282 2.847 -7.152 1.00 97.12 116 VAL A C 1
ATOM 936 O O . VAL A 1 116 ? -0.221 3.258 -6.692 1.00 97.12 116 VAL A O 1
ATOM 939 N N . ASP A 1 117 ? -2.291 3.657 -7.470 1.00 95.69 117 ASP A N 1
ATOM 940 C CA . ASP A 1 117 ? -2.263 5.075 -7.084 1.00 95.69 117 ASP A CA 1
ATOM 941 C C . ASP A 1 117 ? -3.124 5.274 -5.843 1.00 95.69 117 ASP A C 1
ATOM 943 O O . ASP A 1 117 ? -4.295 4.866 -5.816 1.00 95.69 117 ASP A O 1
ATOM 947 N N . VAL A 1 118 ? -2.545 5.926 -4.839 1.00 93.31 118 VAL A N 1
ATOM 948 C CA . VAL A 1 118 ? -3.231 6.314 -3.607 1.00 93.31 118 VAL A CA 1
ATOM 949 C C . VAL A 1 118 ? -3.510 7.806 -3.629 1.00 93.31 118 VAL A C 1
ATOM 951 O O . VAL A 1 118 ? -2.718 8.591 -4.148 1.00 93.31 118 VAL A O 1
ATOM 954 N N . LYS A 1 119 ? -4.649 8.203 -3.069 1.00 91.94 119 LYS A N 1
ATOM 955 C CA . LYS A 1 119 ? -5.012 9.605 -2.882 1.00 91.94 119 LYS A CA 1
ATOM 956 C C . LYS A 1 119 ? -5.297 9.884 -1.420 1.00 91.94 119 LYS A C 1
ATOM 958 O O . LYS A 1 119 ? -6.087 9.162 -0.811 1.00 91.94 119 LYS A O 1
ATOM 963 N N . LEU A 1 120 ? -4.752 10.986 -0.916 1.00 89.62 120 LEU A N 1
ATOM 964 C CA . LEU A 1 120 ? -5.078 11.508 0.404 1.00 89.62 120 LEU A CA 1
ATOM 965 C C . LEU A 1 120 ? -6.576 11.827 0.504 1.00 89.62 120 LEU A C 1
ATOM 967 O O . LEU A 1 120 ? -7.122 12.558 -0.327 1.00 89.62 120 LEU A O 1
ATOM 971 N N . VAL A 1 121 ? -7.253 11.271 1.508 1.00 84.81 121 VAL A N 1
ATOM 972 C CA . VAL A 1 121 ? -8.657 11.587 1.826 1.00 84.81 121 VAL A CA 1
ATOM 973 C C . VAL A 1 121 ? -8.720 12.530 3.015 1.00 84.81 121 VAL A C 1
ATOM 975 O O . VAL A 1 121 ? -9.491 13.485 2.980 1.00 84.81 121 VAL A O 1
ATOM 978 N N . ALA A 1 122 ? -7.899 12.295 4.037 1.00 80.94 122 ALA A N 1
ATOM 979 C CA . ALA A 1 122 ? -7.741 13.217 5.149 1.00 80.94 122 ALA A CA 1
ATOM 980 C C . ALA A 1 122 ? -6.390 13.048 5.856 1.00 80.94 122 ALA A C 1
ATOM 982 O O . ALA A 1 122 ? -5.650 12.095 5.613 1.00 80.94 122 ALA A O 1
ATOM 983 N N . LYS A 1 123 ? -6.080 13.987 6.747 1.00 78.62 123 LYS A N 1
ATOM 984 C CA . LYS A 1 123 ? -4.887 13.957 7.585 1.00 78.62 123 LYS A CA 1
ATOM 985 C C . LYS A 1 123 ? -5.303 13.718 9.030 1.00 78.62 123 LYS A C 1
ATOM 987 O O . LYS A 1 123 ? -6.224 14.367 9.516 1.00 78.62 123 LYS A O 1
ATOM 992 N N . LEU A 1 124 ? -4.631 12.784 9.691 1.00 77.62 124 LEU A N 1
ATOM 993 C CA . LEU A 1 124 ? -4.779 12.600 11.129 1.00 77.62 124 LEU A CA 1
ATOM 994 C C . LEU A 1 124 ? -3.988 13.690 11.850 1.00 77.62 124 LEU A C 1
ATOM 996 O O . LEU A 1 124 ? -2.848 13.964 11.473 1.00 77.62 124 LEU A O 1
ATOM 1000 N N . ASP A 1 125 ? -4.573 14.276 12.894 1.00 76.88 125 ASP A N 1
ATOM 1001 C CA . ASP A 1 125 ? -3.866 15.244 13.742 1.00 76.88 125 ASP A CA 1
ATOM 1002 C C . ASP A 1 125 ? -2.670 14.591 14.450 1.00 76.88 125 ASP A C 1
ATOM 1004 O O . ASP A 1 125 ? -1.613 15.199 14.599 1.00 76.88 125 ASP A O 1
ATOM 1008 N N . GLU A 1 126 ? -2.828 13.323 14.839 1.00 75.44 126 GLU A N 1
ATOM 1009 C CA . GLU A 1 126 ? -1.804 12.515 15.492 1.00 75.44 126 GLU A CA 1
ATOM 1010 C C . GLU A 1 126 ? -1.672 11.153 14.791 1.00 75.44 126 GLU A C 1
ATOM 1012 O O . GLU A 1 126 ? -2.684 10.512 14.487 1.00 75.44 126 GLU A O 1
ATOM 1017 N N . PRO A 1 127 ? -0.447 10.657 14.546 1.00 75.19 127 PRO A N 1
ATOM 1018 C CA . PRO A 1 127 ? -0.249 9.366 13.902 1.00 75.19 127 PRO A CA 1
ATOM 1019 C C . PRO A 1 127 ? -0.687 8.207 14.806 1.00 75.19 127 PRO A C 1
ATOM 1021 O O . PRO A 1 127 ? -0.426 8.187 16.015 1.00 75.19 127 PRO A O 1
ATOM 1024 N N . VAL A 1 128 ? -1.262 7.161 14.206 1.00 78.44 128 VAL A N 1
ATOM 1025 C CA . VAL A 1 128 ? -1.5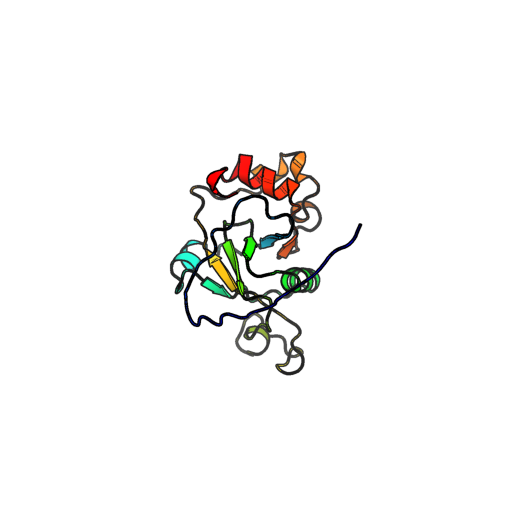89 5.925 14.929 1.00 78.44 128 VAL A CA 1
ATOM 1026 C C . VAL A 1 128 ? -0.304 5.160 15.252 1.00 78.44 128 VAL A C 1
ATOM 1028 O O . VAL A 1 128 ? 0.288 4.473 14.420 1.00 78.44 128 VAL A O 1
ATOM 1031 N N . LEU A 1 129 ? 0.157 5.271 16.497 1.00 78.81 129 LEU A N 1
ATOM 1032 C CA . LEU A 1 129 ? 1.395 4.626 16.931 1.00 78.81 129 LEU A CA 1
ATOM 1033 C C . LEU A 1 129 ? 1.220 3.108 17.073 1.00 78.81 129 LEU A C 1
ATOM 1035 O O . LEU A 1 129 ? 0.295 2.637 17.733 1.00 78.81 129 LEU A O 1
ATOM 1039 N N . LEU A 1 130 ? 2.193 2.328 16.585 1.00 80.25 130 LEU A N 1
ATOM 1040 C CA . LEU A 1 130 ? 2.193 0.857 16.687 1.00 80.25 130 LEU A CA 1
ATOM 1041 C C . LEU A 1 130 ? 1.983 0.343 18.124 1.00 80.25 130 LEU A C 1
ATOM 1043 O O . LEU A 1 130 ? 1.354 -0.692 18.333 1.00 80.25 130 LEU A O 1
ATOM 1047 N N . LYS A 1 131 ? 2.506 1.062 19.126 1.00 78.81 131 LYS A N 1
ATOM 1048 C CA . LYS A 1 131 ? 2.317 0.721 20.546 1.00 78.81 131 LYS A CA 1
ATOM 1049 C C . LYS A 1 131 ? 0.847 0.793 20.977 1.00 78.81 131 LYS A C 1
ATOM 1051 O O . LYS A 1 131 ? 0.448 0.012 21.829 1.00 78.81 131 LYS A O 1
ATOM 1056 N N . ASN A 1 132 ? 0.058 1.690 20.382 1.00 79.00 132 ASN A N 1
ATOM 1057 C CA . ASN A 1 132 ? -1.363 1.843 20.690 1.00 79.00 132 ASN A CA 1
ATOM 1058 C C . ASN A 1 132 ? -2.169 0.678 20.105 1.00 79.00 132 ASN A C 1
ATOM 1060 O O . ASN A 1 132 ? -3.148 0.267 20.714 1.00 79.00 132 ASN A O 1
ATOM 1064 N N . LEU A 1 133 ? -1.718 0.112 18.978 1.00 82.25 133 LEU A N 1
ATOM 1065 C CA . LEU A 1 133 ? -2.340 -1.053 18.344 1.00 82.25 133 LEU A CA 1
ATOM 1066 C C . LEU A 1 133 ? -2.038 -2.357 19.102 1.00 82.25 133 LEU A C 1
ATOM 1068 O O . LEU A 1 133 ? -2.919 -3.186 19.283 1.00 82.25 133 LEU A O 1
ATOM 1072 N N . LYS A 1 134 ? -0.800 -2.538 19.588 1.00 78.75 134 LYS A N 1
ATOM 1073 C CA . LYS A 1 134 ? -0.350 -3.775 20.268 1.00 78.75 134 LYS A CA 1
ATOM 1074 C C . LYS A 1 134 ? -1.021 -4.071 21.612 1.00 78.75 134 LYS A C 1
ATOM 1076 O O . LYS A 1 134 ? -0.837 -5.160 22.141 1.00 78.75 134 LYS A O 1
ATOM 1081 N N . LEU A 1 135 ? -1.698 -3.095 22.204 1.00 76.31 135 LEU A N 1
ATOM 1082 C CA . LEU A 1 135 ? -2.287 -3.208 23.542 1.00 76.31 135 LEU A CA 1
ATOM 1083 C C . LEU A 1 135 ? -3.773 -3.589 23.505 1.00 76.31 135 LEU A C 1
ATOM 1085 O O . LEU A 1 135 ? -4.433 -3.509 24.539 1.00 76.31 135 LEU A O 1
ATOM 1089 N N . LYS A 1 136 ? -4.311 -3.917 22.325 1.00 82.94 136 LYS A N 1
ATOM 1090 C CA . LYS A 1 136 ? -5.748 -4.077 22.092 1.00 82.94 136 LYS A CA 1
ATOM 1091 C C . LYS A 1 136 ? -6.064 -5.500 21.676 1.00 82.94 136 LYS A C 1
ATOM 1093 O O . LYS A 1 136 ? -5.554 -5.973 20.661 1.00 82.94 136 LYS A O 1
ATOM 1098 N N . ASP A 1 137 ? -6.930 -6.150 22.442 1.00 85.88 137 ASP A N 1
ATOM 1099 C CA . ASP A 1 137 ? -7.279 -7.545 22.199 1.00 85.88 137 ASP A CA 1
ATOM 1100 C C . ASP A 1 137 ? -8.020 -7.729 20.871 1.00 85.88 137 ASP A C 1
ATOM 1102 O O . ASP A 1 137 ? -7.832 -8.734 20.185 1.00 85.88 137 ASP A O 1
ATOM 1106 N N . GLU A 1 138 ? -8.779 -6.713 20.459 1.00 87.81 138 GLU A N 1
ATOM 1107 C CA . GLU A 1 138 ? -9.512 -6.652 19.195 1.00 87.81 138 GLU A CA 1
ATOM 1108 C C . GLU A 1 138 ? -8.596 -6.655 17.963 1.00 87.81 138 GLU A C 1
ATOM 1110 O O . GLU A 1 138 ? -9.048 -6.964 16.864 1.00 87.81 138 GLU A O 1
ATOM 1115 N N . LEU A 1 139 ? -7.308 -6.339 18.137 1.00 88.25 139 LEU A N 1
ATOM 1116 C CA . LEU A 1 139 ? -6.326 -6.242 17.057 1.00 88.25 139 LEU A CA 1
ATOM 1117 C C . LEU A 1 139 ? -5.305 -7.390 17.065 1.00 88.25 139 LEU A C 1
ATOM 1119 O O . LEU A 1 139 ? -4.413 -7.422 16.218 1.00 88.25 139 LEU A O 1
ATOM 1123 N N . ASN A 1 140 ? -5.410 -8.352 17.987 1.00 86.06 140 ASN A N 1
ATOM 1124 C CA . ASN A 1 140 ? -4.409 -9.414 18.157 1.00 86.06 140 ASN A CA 1
ATOM 1125 C C . ASN A 1 140 ? -4.197 -10.274 16.894 1.00 86.06 140 ASN A C 1
ATOM 1127 O O . ASN A 1 140 ? -3.095 -10.782 16.672 1.00 86.06 140 ASN A O 1
ATOM 1131 N N . GLU A 1 141 ? -5.214 -10.394 16.038 1.00 87.31 141 GLU A N 1
ATOM 1132 C CA . GLU A 1 141 ? -5.150 -11.165 14.790 1.00 87.31 141 GLU A CA 1
ATOM 1133 C C . GLU A 1 141 ? -4.636 -10.370 13.579 1.00 87.31 141 GLU A C 1
ATOM 1135 O O . GLU A 1 141 ? -4.433 -10.953 12.500 1.00 87.31 141 GLU A O 1
ATOM 1140 N N . MET A 1 142 ? -4.316 -9.083 13.749 1.00 89.94 142 MET A N 1
ATOM 1141 C CA . MET A 1 142 ? -3.839 -8.252 12.648 1.00 89.94 142 MET A CA 1
ATOM 1142 C C . MET A 1 142 ? -2.607 -8.872 11.987 1.00 89.94 142 MET A C 1
ATOM 1144 O O . MET A 1 142 ? -1.632 -9.293 12.630 1.00 89.94 142 MET A O 1
ATOM 1148 N N . GLN A 1 143 ? -2.595 -8.857 10.652 1.00 89.88 143 GLN A N 1
ATOM 1149 C CA . GLN A 1 143 ? -1.424 -9.259 9.864 1.00 89.88 143 GLN A CA 1
ATOM 1150 C C . GLN A 1 143 ? -0.171 -8.450 10.236 1.00 89.88 143 GLN A C 1
ATOM 1152 O O . GLN A 1 143 ? 0.953 -8.937 10.085 1.00 89.88 143 GLN A O 1
ATOM 1157 N N . LEU A 1 144 ? -0.352 -7.247 10.783 1.00 89.38 144 LEU A N 1
ATOM 1158 C CA . LEU A 1 144 ? 0.706 -6.386 11.300 1.00 89.38 144 LEU A CA 1
ATOM 1159 C C . LEU A 1 144 ? 1.597 -7.086 12.326 1.00 89.38 144 LEU A C 1
ATOM 1161 O O . LEU A 1 144 ? 2.822 -6.955 12.257 1.00 89.38 144 LEU A O 1
ATOM 1165 N N . PHE A 1 145 ? 1.007 -7.863 13.234 1.00 88.81 145 PHE A N 1
ATOM 1166 C CA . PHE A 1 145 ? 1.736 -8.527 14.314 1.00 88.81 145 PHE A CA 1
ATOM 1167 C C . PHE A 1 145 ? 2.257 -9.901 13.904 1.00 88.81 145 PHE A C 1
ATOM 1169 O O . PHE A 1 145 ? 3.368 -10.274 14.278 1.00 88.81 145 PHE A O 1
ATOM 1176 N N . ARG A 1 146 ? 1.502 -10.622 13.069 1.00 85.94 146 ARG A N 1
ATOM 1177 C CA . ARG A 1 146 ? 1.884 -11.955 12.579 1.00 85.94 146 ARG A CA 1
ATOM 1178 C C . ARG A 1 146 ? 2.954 -11.901 11.484 1.00 85.94 146 ARG A C 1
ATOM 1180 O O . ARG A 1 146 ? 3.791 -12.794 11.394 1.00 85.94 146 ARG A O 1
ATOM 1187 N N . GLN A 1 147 ? 2.953 -10.853 10.656 1.00 86.25 147 GLN A N 1
ATOM 1188 C CA . GLN A 1 147 ? 3.835 -10.698 9.494 1.00 86.25 147 GLN A CA 1
ATOM 1189 C C . GLN A 1 147 ? 4.452 -9.293 9.430 1.00 86.25 147 GLN A C 1
ATOM 1191 O O . GLN A 1 147 ? 4.278 -8.551 8.465 1.00 86.25 147 GLN A O 1
ATOM 1196 N N . GLY A 1 148 ? 5.230 -8.919 10.450 1.00 81.88 148 GLY A N 1
ATOM 1197 C CA . GLY A 1 148 ? 5.776 -7.560 10.592 1.00 81.88 148 GLY A CA 1
ATOM 1198 C C . GLY A 1 148 ? 6.586 -7.037 9.394 1.00 81.88 148 GLY A C 1
ATOM 1199 O O . GLY A 1 148 ? 6.548 -5.840 9.117 1.00 81.88 148 GLY A O 1
ATOM 1200 N N . ARG A 1 149 ? 7.254 -7.923 8.641 1.00 86.31 149 ARG A N 1
ATOM 1201 C CA . ARG A 1 149 ? 8.045 -7.577 7.439 1.00 86.31 149 ARG A CA 1
ATOM 1202 C C . ARG A 1 149 ? 7.211 -7.396 6.164 1.00 86.31 149 ARG A C 1
ATOM 1204 O O . ARG A 1 149 ? 7.761 -7.020 5.134 1.00 86.31 149 ARG A O 1
ATOM 1211 N N . LEU A 1 150 ? 5.917 -7.707 6.201 1.00 91.12 150 LEU A N 1
ATOM 1212 C CA . LEU A 1 150 ? 5.024 -7.527 5.064 1.00 91.12 150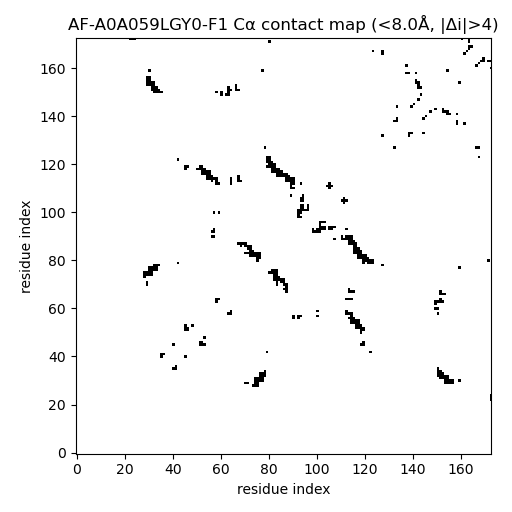 LEU A CA 1
ATOM 1213 C C . LEU A 1 150 ? 4.594 -6.053 4.995 1.00 91.12 150 LEU A C 1
ATOM 1215 O O . LEU A 1 150 ? 4.024 -5.544 5.961 1.00 91.12 150 LEU A O 1
ATOM 1219 N N . SER A 1 151 ? 4.909 -5.371 3.892 1.00 90.12 151 SER A N 1
ATOM 1220 C CA . SER A 1 151 ? 4.679 -3.927 3.726 1.00 90.12 151 SER A CA 1
ATOM 1221 C C . SER A 1 151 ? 3.257 -3.565 3.304 1.00 90.12 151 SER A C 1
ATOM 1223 O O . SER A 1 151 ? 2.815 -2.465 3.606 1.00 90.12 151 SER A O 1
ATOM 1225 N N . VAL A 1 152 ? 2.542 -4.480 2.648 1.00 93.06 152 VAL A N 1
ATOM 1226 C CA . VAL A 1 152 ? 1.138 -4.318 2.249 1.00 93.06 152 VAL A CA 1
ATOM 1227 C C . VAL A 1 152 ? 0.353 -5.473 2.835 1.00 93.06 152 VAL A C 1
ATOM 1229 O O . VAL A 1 152 ? 0.700 -6.631 2.600 1.00 93.06 152 VAL A O 1
ATOM 1232 N N . GLN A 1 153 ? -0.668 -5.163 3.617 1.00 94.19 153 GLN A N 1
ATOM 1233 C CA . GLN A 1 153 ? -1.392 -6.128 4.432 1.00 94.19 153 GLN A CA 1
ATOM 1234 C C . GLN A 1 153 ? -2.894 -5.919 4.271 1.00 94.19 153 GLN A C 1
ATOM 1236 O O . GLN A 1 153 ? -3.338 -4.787 4.104 1.00 94.19 153 GLN A O 1
ATOM 1241 N N . GLY A 1 154 ? -3.668 -6.998 4.335 1.00 93.19 154 GLY A N 1
ATOM 1242 C CA . GLY A 1 154 ? -5.119 -6.901 4.470 1.00 93.19 154 GLY A CA 1
ATOM 1243 C C . GLY A 1 154 ? -5.496 -6.606 5.919 1.00 93.19 154 GLY A C 1
ATOM 1244 O O . GLY A 1 154 ? -4.857 -7.124 6.839 1.00 93.19 154 GLY A O 1
ATOM 1245 N N . VAL A 1 155 ? -6.531 -5.794 6.104 1.00 91.12 155 VAL A N 1
ATOM 1246 C CA . VAL A 1 155 ? -7.124 -5.464 7.403 1.00 91.12 155 VAL A CA 1
ATOM 1247 C C . VAL A 1 155 ? -8.564 -5.958 7.400 1.00 91.12 155 VAL A C 1
ATOM 1249 O O . VAL A 1 155 ? -9.313 -5.701 6.454 1.00 91.12 155 VAL A O 1
ATOM 1252 N N . ALA A 1 156 ? -8.943 -6.720 8.423 1.00 90.19 156 ALA A N 1
ATOM 1253 C CA . ALA A 1 156 ? -10.307 -7.218 8.532 1.00 90.19 156 ALA A CA 1
ATOM 1254 C C . ALA A 1 156 ? -11.282 -6.049 8.780 1.00 90.19 156 ALA A C 1
ATOM 1256 O O . ALA A 1 156 ? -10.903 -5.072 9.431 1.00 90.19 156 ALA A O 1
ATOM 1257 N N . PRO A 1 157 ? -12.538 -6.118 8.302 1.00 88.06 157 PRO A N 1
ATOM 1258 C CA . PRO A 1 157 ? -13.522 -5.060 8.538 1.00 88.06 157 PRO A CA 1
ATOM 1259 C C . PRO A 1 157 ? -13.713 -4.710 10.021 1.00 88.06 157 PRO A C 1
ATOM 1261 O O . PRO A 1 157 ? -13.915 -3.545 10.358 1.00 88.06 157 PRO A O 1
ATOM 1264 N N . GLU A 1 158 ? -13.612 -5.695 10.913 1.00 88.25 158 GLU A N 1
ATOM 1265 C CA . GLU A 1 158 ? -13.738 -5.515 12.360 1.00 88.25 158 GLU A CA 1
ATOM 1266 C C . GLU A 1 158 ? -12.533 -4.763 12.946 1.00 88.25 158 GLU A C 1
ATOM 1268 O O . GLU A 1 158 ? -12.704 -3.848 13.752 1.00 88.25 158 GLU A O 1
ATOM 1273 N N . GLU A 1 159 ? -11.322 -5.099 12.492 1.00 89.19 159 GLU A N 1
ATOM 1274 C CA . GLU A 1 159 ? -10.081 -4.406 12.866 1.00 89.19 159 GLU A CA 1
ATOM 1275 C C . GLU A 1 159 ? -10.107 -2.956 12.363 1.00 89.19 159 GLU A C 1
ATOM 1277 O O . GLU A 1 159 ? -9.763 -2.029 13.098 1.00 89.19 159 GLU A O 1
ATOM 1282 N N . TRP A 1 160 ? -10.572 -2.748 11.126 1.00 86.88 160 TRP A N 1
ATOM 1283 C CA . TRP A 1 160 ? -10.755 -1.423 10.540 1.00 86.88 160 TRP A CA 1
ATOM 1284 C C . TRP A 1 160 ? -11.734 -0.580 11.350 1.00 86.88 160 TRP A C 1
ATOM 1286 O O . TRP A 1 160 ? -11.414 0.544 11.735 1.00 86.88 160 TRP A O 1
ATOM 1296 N N . ALA A 1 161 ? -12.910 -1.134 11.650 1.00 85.00 161 ALA A N 1
ATOM 1297 C CA . ALA A 1 161 ? -13.930 -0.437 12.417 1.00 85.00 161 ALA A CA 1
ATOM 1298 C C . ALA A 1 161 ? -13.414 -0.005 13.793 1.00 85.00 161 ALA A C 1
ATOM 1300 O O . ALA A 1 161 ? -13.673 1.126 14.203 1.00 85.00 161 ALA A O 1
ATOM 1301 N N . TYR A 1 162 ? -12.637 -0.862 14.459 1.00 86.88 162 TYR A N 1
ATOM 1302 C CA . TYR A 1 162 ? -12.005 -0.539 15.734 1.00 86.88 162 TYR A CA 1
ATOM 1303 C C . TYR A 1 162 ? -10.981 0.599 15.612 1.00 86.88 162 TYR A C 1
ATOM 1305 O O . TYR A 1 162 ? -11.004 1.549 16.395 1.00 86.88 162 TYR A O 1
ATOM 1313 N N . ILE A 1 163 ? -10.088 0.536 14.617 1.00 83.38 163 ILE A N 1
ATOM 1314 C CA . ILE A 1 163 ? -9.080 1.582 14.378 1.00 83.38 163 ILE A CA 1
ATOM 1315 C C . ILE A 1 163 ? -9.766 2.926 14.099 1.00 83.38 163 ILE A C 1
ATOM 1317 O O . ILE A 1 163 ? -9.400 3.942 14.694 1.00 83.38 163 ILE A O 1
ATOM 1321 N N . CYS A 1 164 ? -10.799 2.935 13.255 1.00 79.81 164 CYS A N 1
ATOM 1322 C CA . CYS A 1 164 ? -11.581 4.134 12.980 1.00 79.81 164 CYS A CA 1
ATOM 1323 C C . CYS A 1 164 ? -12.275 4.669 14.237 1.00 79.81 164 CYS A C 1
ATOM 1325 O O . CYS A 1 164 ? -12.186 5.863 14.505 1.00 79.81 164 CYS A O 1
ATOM 1327 N N . SER A 1 165 ? -12.949 3.830 15.029 1.00 79.19 165 SER A N 1
ATOM 1328 C CA . SER A 1 165 ? -13.735 4.322 16.167 1.00 79.19 165 SER A CA 1
ATOM 1329 C C . SER A 1 165 ? -12.879 4.825 17.325 1.00 79.19 165 SER A C 1
ATOM 1331 O O . SER A 1 165 ? -13.231 5.841 17.922 1.00 79.19 165 SER A O 1
ATOM 1333 N N . GLU A 1 166 ? -11.775 4.139 17.630 1.00 75.81 166 GLU A N 1
ATOM 1334 C CA . GLU A 1 166 ? -11.002 4.376 18.854 1.00 75.81 166 GLU A CA 1
ATOM 1335 C C . GLU A 1 166 ? -9.716 5.181 18.640 1.00 75.81 166 GLU A C 1
ATOM 1337 O O . GLU A 1 166 ? -9.208 5.765 19.598 1.00 75.81 166 GLU A O 1
ATOM 1342 N N . LEU A 1 167 ? -9.148 5.190 17.426 1.00 71.56 167 LEU A N 1
ATOM 1343 C CA . LEU A 1 167 ? -7.801 5.733 17.185 1.00 71.56 167 LEU A CA 1
ATOM 1344 C C . LEU A 1 167 ? -7.761 6.894 16.192 1.00 71.56 167 LEU A C 1
ATOM 1346 O O . LEU A 1 167 ? -6.839 7.702 16.264 1.00 71.56 167 LEU A O 1
ATOM 1350 N N . ILE A 1 168 ? -8.729 6.971 15.280 1.00 72.81 168 ILE A N 1
ATOM 1351 C CA . ILE A 1 168 ? -8.753 7.956 14.190 1.00 72.81 168 ILE A CA 1
ATOM 1352 C C . ILE A 1 168 ? -9.937 8.929 14.333 1.00 72.81 168 ILE A C 1
ATOM 1354 O O . ILE A 1 168 ? -9.775 10.131 14.141 1.00 72.81 168 ILE A O 1
ATOM 1358 N N . GLY A 1 169 ? -11.115 8.432 14.716 1.00 65.44 169 GLY A N 1
ATOM 1359 C CA . GLY A 1 169 ? -12.362 9.192 14.815 1.00 65.44 169 GLY A CA 1
ATOM 1360 C C . GLY A 1 169 ? -13.443 8.663 13.865 1.00 65.44 169 GLY A C 1
ATOM 1361 O O . GLY A 1 169 ? -13.169 8.189 12.763 1.00 65.44 169 GLY A O 1
ATOM 1362 N N . LYS A 1 170 ? -14.712 8.756 14.284 1.00 63.78 170 LYS A N 1
ATOM 1363 C CA . LYS A 1 170 ? -15.856 8.196 13.534 1.00 63.78 170 LYS A CA 1
ATOM 1364 C C . LYS A 1 170 ? -16.172 8.922 12.226 1.00 63.78 170 LYS A C 1
ATOM 1366 O O . LYS A 1 170 ? -16.857 8.351 11.387 1.00 63.78 170 LYS A O 1
ATOM 1371 N N . ASP A 1 171 ? -15.663 10.136 12.044 1.00 61.50 171 ASP A N 1
ATOM 1372 C CA . ASP A 1 171 ? -15.881 10.935 10.831 1.00 61.50 171 ASP A CA 1
ATOM 1373 C C . ASP A 1 171 ? -15.152 10.363 9.600 1.00 61.50 171 ASP A C 1
ATOM 1375 O O . ASP A 1 171 ? -15.398 10.785 8.473 1.00 61.50 171 ASP A O 1
ATOM 1379 N N . TYR A 1 172 ? -14.277 9.375 9.813 1.00 56.22 172 TYR A N 1
ATOM 1380 C CA . TYR A 1 172 ? -13.497 8.691 8.780 1.00 56.22 172 TYR A CA 1
ATOM 1381 C C . TYR A 1 172 ? -14.087 7.329 8.366 1.00 56.22 172 TYR A C 1
ATOM 1383 O O . TYR A 1 172 ? -13.449 6.591 7.609 1.00 56.22 172 TYR A O 1
ATOM 1391 N N . TYR A 1 173 ? -15.279 7.000 8.880 1.00 50.25 173 TYR A N 1
ATOM 1392 C CA . TYR A 1 173 ? -16.023 5.762 8.623 1.00 50.25 173 TYR A CA 1
ATOM 1393 C C . TYR A 1 173 ? -16.874 5.851 7.346 1.00 50.25 173 TYR A C 1
ATOM 1395 O O . TYR A 1 173 ? -17.532 6.895 7.133 1.00 50.25 173 TYR A O 1
#

Solvent-accessible surface area (backbone atoms only — not comparable to full-atom values): 10717 Å² total; per-residue (Å²): 134,83,87,85,90,87,80,93,77,88,80,89,80,82,88,77,96,66,86,75,86,79,67,66,81,59,93,83,66,55,40,29,40,58,68,69,56,76,90,79,58,42,72,69,54,40,62,70,31,76,91,19,39,49,74,53,58,78,55,84,45,72,67,26,38,57,53,50,60,68,49,46,73,69,21,37,36,64,74,46,50,28,29,29,75,35,52,52,40,72,32,65,51,26,65,35,86,86,40,96,52,42,34,97,82,30,39,93,93,54,59,78,38,44,21,33,29,38,27,68,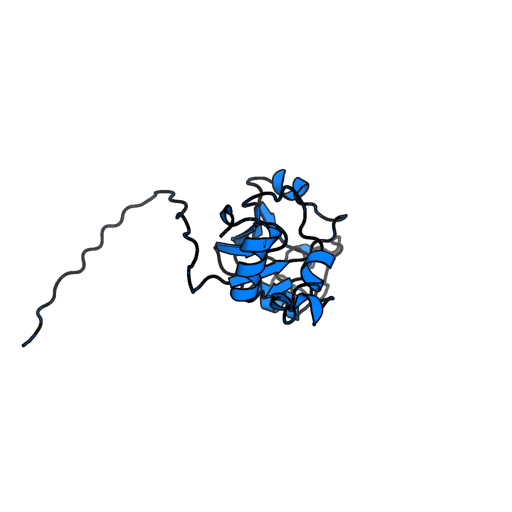73,53,81,70,96,62,81,81,50,69,72,69,53,76,75,38,81,82,44,68,84,39,46,66,76,80,40,68,88,55,48,40,37,71,42,54,72,68,45,48,52,48,45,30,58,77,69,73,35,65,88,79,82

Sequence (173 aa):
MASKKAKRTAIVDEDSSTVKDFKAGDERRQYFLMKSEPTSFSIENLESCKNQTEPWNGVRNYAARNIMQTMKLGDKETSNPEQIVKEAYPDDTAFDSKSHYFDAKSTVENPRWFMVDVKLVAKLDEPVLLKNLKLKDELNEMQLFRQGRLSVQGVAPEEWAYICSELIGKDYY

Foldseek 3Di:
DDDDDDDDDDDDDDDDDDPDDDDPDPVPAWEKEADDDCVPAHQVNLVPDDQSKDKPAQDPDQVQQVLQQVFDFQHAYQQAGKTFNFGKDAHCLCPDPPRPNHDPPADPVRHPGIITMIHHPDGAPDTDDPVNQVVDPQNPPFCCVVPVVRRMGTDDPSNRVCCAPPPRDVVSD